Protein AF-A0A3C1P2I4-F1 (afdb_monomer_lite)

Structure (mmCIF, N/CA/C/O backbone):
data_AF-A0A3C1P2I4-F1
#
_entry.id   AF-A0A3C1P2I4-F1
#
loop_
_atom_site.group_PDB
_atom_site.id
_atom_site.type_symbol
_atom_site.label_atom_id
_atom_site.label_alt_id
_atom_site.label_comp_id
_atom_site.label_asym_id
_atom_site.label_entity_id
_atom_site.label_seq_id
_atom_site.pdbx_PDB_ins_code
_atom_site.Cartn_x
_atom_site.Cartn_y
_atom_site.Cartn_z
_atom_site.occupancy
_atom_site.B_iso_or_equiv
_atom_site.auth_seq_id
_atom_site.auth_comp_id
_atom_site.auth_asym_id
_atom_site.auth_atom_id
_atom_site.pdbx_PDB_model_num
ATOM 1 N N . ARG A 1 1 ? -25.977 -2.584 -28.925 1.00 58.00 1 ARG A N 1
ATOM 2 C CA . ARG A 1 1 ? -26.457 -3.179 -27.651 1.00 58.00 1 ARG A CA 1
ATOM 3 C C . ARG A 1 1 ? -25.250 -3.760 -26.910 1.00 58.00 1 ARG A C 1
ATOM 5 O O . ARG A 1 1 ? -24.823 -4.841 -27.267 1.00 58.00 1 ARG A O 1
ATOM 12 N N . SER A 1 2 ? -24.661 -3.033 -25.955 1.00 66.75 2 SER A N 1
ATOM 13 C CA . SER A 1 2 ? -23.582 -3.542 -25.080 1.00 66.75 2 SER A CA 1
ATOM 14 C C . SER A 1 2 ? -23.680 -2.899 -23.689 1.00 66.75 2 SER A C 1
ATOM 16 O O . SER A 1 2 ? -22.747 -2.286 -23.189 1.00 66.75 2 SER A O 1
ATOM 18 N N . VAL A 1 3 ? -24.882 -2.942 -23.105 1.00 85.38 3 VAL A N 1
ATOM 19 C CA . VAL A 1 3 ? -25.153 -2.341 -21.783 1.00 85.38 3 VAL A CA 1
ATOM 20 C C . VAL A 1 3 ? -25.051 -3.389 -20.667 1.00 85.38 3 VAL A C 1
ATOM 22 O O . VAL A 1 3 ? -24.801 -3.049 -19.523 1.00 85.38 3 VAL A O 1
ATOM 25 N N . LEU A 1 4 ? -25.138 -4.681 -20.998 1.00 92.19 4 LEU A N 1
ATOM 26 C CA . LEU A 1 4 ? -25.109 -5.761 -20.007 1.00 92.19 4 LEU A CA 1
ATOM 27 C C . LEU A 1 4 ? -23.780 -5.836 -19.244 1.00 92.19 4 LEU A C 1
ATOM 29 O O . LEU A 1 4 ? -23.795 -5.927 -18.024 1.00 92.19 4 LEU A O 1
ATOM 33 N N . ILE A 1 5 ? -22.639 -5.750 -19.938 1.00 94.44 5 ILE A N 1
ATOM 34 C CA . ILE A 1 5 ? -21.309 -5.796 -19.306 1.00 94.44 5 ILE A CA 1
ATOM 35 C C . ILE A 1 5 ? -21.122 -4.651 -18.297 1.00 94.44 5 ILE A C 1
ATOM 37 O O . ILE A 1 5 ? -20.820 -4.948 -17.140 1.00 94.44 5 ILE A O 1
ATOM 41 N N . PRO A 1 6 ? -21.327 -3.364 -18.658 1.00 94.50 6 PRO A N 1
ATOM 42 C CA . PRO A 1 6 ? -21.185 -2.290 -17.682 1.00 94.50 6 PRO A CA 1
ATOM 43 C C . PRO A 1 6 ? -22.208 -2.403 -16.545 1.00 94.50 6 PRO A C 1
ATOM 45 O O . PRO A 1 6 ? -21.839 -2.171 -15.398 1.00 94.50 6 PRO A O 1
ATOM 48 N N . THR A 1 7 ? -23.448 -2.836 -16.807 1.00 95.56 7 THR A N 1
ATOM 49 C CA . THR A 1 7 ? -24.429 -3.079 -15.736 1.00 95.56 7 THR A CA 1
ATOM 50 C C . THR A 1 7 ? -23.967 -4.168 -14.766 1.00 95.56 7 THR A C 1
ATOM 52 O O . THR A 1 7 ? -24.056 -3.968 -13.559 1.00 95.56 7 THR A O 1
ATOM 55 N N . ILE A 1 8 ? -23.428 -5.289 -15.257 1.00 96.25 8 ILE A N 1
ATOM 56 C CA . ILE A 1 8 ? -22.905 -6.370 -14.406 1.00 96.25 8 ILE A CA 1
ATOM 57 C C . ILE A 1 8 ? -21.729 -5.877 -13.559 1.00 96.25 8 ILE A C 1
ATOM 59 O O . ILE A 1 8 ? -21.684 -6.168 -12.368 1.00 96.25 8 ILE A O 1
ATOM 63 N N . ILE A 1 9 ? -20.806 -5.100 -14.137 1.00 96.50 9 ILE A N 1
ATOM 64 C CA . ILE A 1 9 ? -19.669 -4.527 -13.399 1.00 96.50 9 ILE A CA 1
ATOM 65 C C . ILE A 1 9 ? -20.163 -3.612 -12.276 1.00 96.50 9 ILE A C 1
ATOM 67 O O . ILE A 1 9 ? -19.721 -3.743 -11.137 1.00 96.50 9 ILE A O 1
ATOM 71 N N . VAL A 1 10 ? -21.104 -2.714 -12.577 1.00 97.06 10 VAL A N 1
ATOM 72 C CA . VAL A 1 10 ? -21.681 -1.802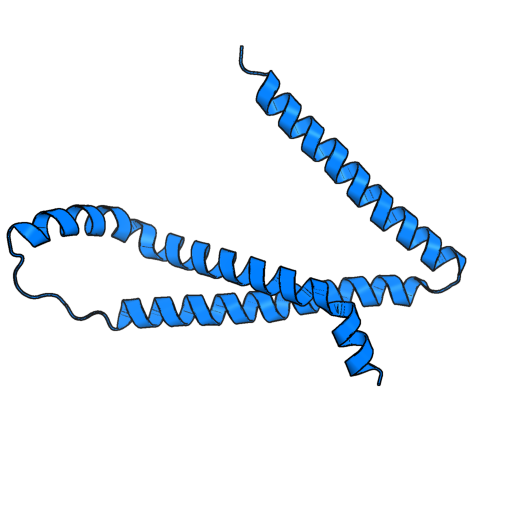 -11.579 1.00 97.06 10 VAL A CA 1
ATOM 73 C C . VAL A 1 10 ? -22.370 -2.588 -10.465 1.00 97.06 10 VAL A C 1
ATOM 75 O O . VAL A 1 10 ? -22.130 -2.312 -9.292 1.00 97.06 10 VAL A O 1
ATOM 78 N N . LEU A 1 11 ? -23.171 -3.600 -10.807 1.00 97.50 11 LEU A N 1
ATOM 79 C CA . LEU A 1 11 ? -23.828 -4.455 -9.817 1.00 97.50 11 LEU A CA 1
ATOM 80 C C . LEU A 1 11 ? -22.816 -5.219 -8.957 1.00 97.50 11 LEU A C 1
ATOM 82 O O . LEU A 1 11 ? -22.984 -5.269 -7.743 1.00 97.50 11 LEU A O 1
ATOM 86 N N . ALA A 1 12 ? -21.749 -5.762 -9.546 1.00 97.12 12 ALA A N 1
ATOM 87 C CA . ALA A 1 12 ? -20.701 -6.457 -8.802 1.00 97.12 12 ALA A CA 1
ATOM 88 C C . ALA A 1 12 ? -19.985 -5.525 -7.811 1.00 97.12 12 ALA A C 1
ATOM 90 O O . ALA A 1 12 ? -19.753 -5.914 -6.668 1.00 97.12 12 ALA A O 1
ATOM 91 N N . ILE A 1 13 ? -19.689 -4.284 -8.215 1.00 97.88 13 ILE A N 1
ATOM 92 C CA . ILE A 1 13 ? -19.092 -3.270 -7.334 1.00 97.88 13 ILE A CA 1
ATOM 93 C C . ILE A 1 13 ? -20.055 -2.901 -6.203 1.00 97.88 13 ILE A C 1
ATOM 95 O O . ILE A 1 13 ? -19.630 -2.826 -5.054 1.00 97.88 13 ILE A O 1
ATOM 99 N N . LEU A 1 14 ? -21.342 -2.695 -6.501 1.00 98.06 14 LEU A N 1
ATOM 100 C CA . LEU A 1 14 ? -22.344 -2.345 -5.492 1.00 98.06 14 LEU A CA 1
ATOM 101 C C . LEU A 1 14 ? -22.543 -3.470 -4.477 1.00 98.06 14 LEU A C 1
ATOM 103 O O . LEU A 1 14 ? -22.502 -3.220 -3.276 1.00 98.06 14 LEU A O 1
ATOM 107 N N . VAL A 1 15 ? -22.722 -4.706 -4.946 1.00 97.88 15 VAL A N 1
ATOM 108 C CA . VAL A 1 15 ? -22.912 -5.871 -4.074 1.00 97.88 15 VAL A CA 1
ATOM 109 C C . VAL A 1 15 ? -21.648 -6.144 -3.267 1.00 97.88 15 VAL A C 1
ATOM 111 O O . VAL A 1 15 ? -21.724 -6.277 -2.050 1.00 97.88 15 VAL A O 1
ATOM 114 N N . GLY A 1 16 ? -20.478 -6.173 -3.910 1.00 97.75 16 GLY A N 1
ATOM 115 C CA . GLY A 1 16 ? -19.205 -6.382 -3.221 1.00 97.75 16 GLY A CA 1
ATOM 116 C C . GLY A 1 16 ? -18.920 -5.287 -2.193 1.00 97.75 16 GLY A C 1
ATOM 117 O O . GLY A 1 16 ? -18.570 -5.585 -1.054 1.00 97.75 16 GLY A O 1
ATOM 118 N N . GLY A 1 17 ? -19.142 -4.024 -2.563 1.00 97.50 17 GLY A N 1
ATOM 119 C CA . GLY A 1 17 ? -19.001 -2.881 -1.665 1.00 97.50 17 GLY A CA 1
ATOM 120 C C . GLY A 1 17 ? -19.961 -2.950 -0.481 1.00 97.50 17 GLY A C 1
ATOM 121 O O . GLY A 1 17 ? -19.539 -2.721 0.649 1.00 97.50 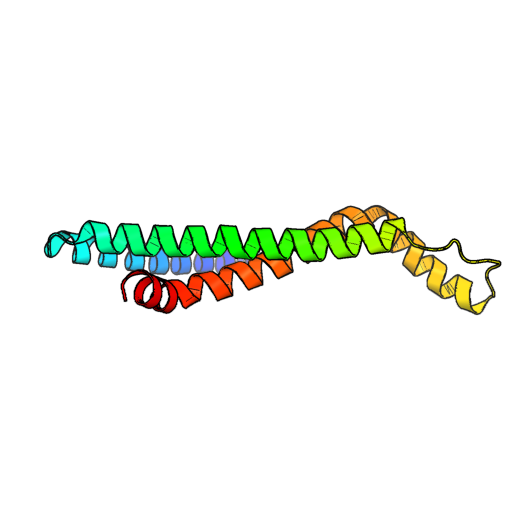17 GLY A O 1
ATOM 122 N N . PHE A 1 18 ? -21.220 -3.330 -0.716 1.00 97.75 18 PHE A N 1
ATOM 123 C CA . PHE A 1 18 ? -22.203 -3.522 0.348 1.00 97.75 18 PHE A CA 1
ATOM 124 C C . PHE A 1 18 ? -21.787 -4.641 1.306 1.00 97.75 18 PHE A C 1
ATOM 126 O O . PHE A 1 18 ? -21.789 -4.421 2.511 1.00 97.75 18 PHE A O 1
ATOM 133 N N . VAL A 1 19 ? -21.349 -5.798 0.798 1.00 97.62 19 VAL A N 1
ATOM 134 C CA . VAL A 1 19 ? -20.877 -6.919 1.633 1.00 97.62 19 VAL A CA 1
ATOM 135 C C . VAL A 1 19 ? -19.693 -6.497 2.506 1.00 97.62 19 VAL A C 1
ATOM 137 O O . VAL A 1 19 ? -19.720 -6.710 3.720 1.00 97.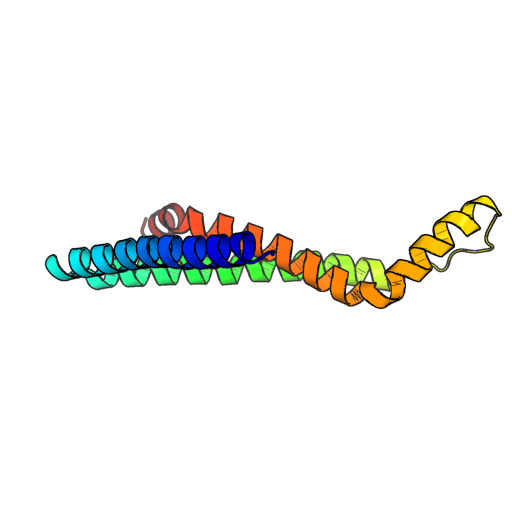62 19 VAL A O 1
ATOM 140 N N . VAL A 1 20 ? -18.686 -5.841 1.922 1.00 96.69 20 VAL A N 1
ATOM 141 C CA . VAL A 1 20 ? -17.525 -5.330 2.671 1.00 96.69 20 VAL A CA 1
ATOM 142 C C . VAL A 1 20 ? -17.968 -4.322 3.729 1.00 96.69 20 VAL A C 1
ATOM 144 O O . VAL A 1 20 ? -17.586 -4.450 4.890 1.00 96.69 20 VAL A O 1
ATOM 147 N N . PHE A 1 21 ? -18.806 -3.354 3.354 1.00 96.94 21 PHE A N 1
ATOM 148 C CA . PHE A 1 21 ? -19.329 -2.351 4.277 1.00 96.94 21 PHE A CA 1
ATOM 149 C C . PHE A 1 21 ? -20.065 -2.995 5.452 1.00 96.94 21 PHE A C 1
ATOM 151 O O . PHE A 1 21 ? -19.774 -2.668 6.601 1.00 96.94 21 PHE A O 1
ATOM 158 N N . THR A 1 22 ? -20.970 -3.940 5.179 1.00 97.50 22 THR A N 1
ATOM 159 C CA . THR A 1 22 ? -21.723 -4.629 6.231 1.00 97.50 22 THR A CA 1
ATOM 160 C C . THR A 1 22 ? -20.806 -5.395 7.172 1.00 97.50 22 THR A C 1
ATOM 162 O O . THR A 1 22 ? -20.989 -5.288 8.376 1.00 97.50 22 THR A O 1
ATOM 165 N N . GLY A 1 23 ? -19.777 -6.081 6.661 1.00 95.00 23 GLY A N 1
ATOM 166 C CA . GLY A 1 23 ? -18.818 -6.798 7.504 1.00 95.00 23 GLY A CA 1
ATOM 167 C C . GLY A 1 23 ? -18.102 -5.863 8.477 1.00 95.00 23 GLY A C 1
ATOM 168 O O . GLY A 1 23 ? -18.198 -6.033 9.688 1.00 95.00 23 GLY A O 1
ATOM 169 N N . TYR A 1 24 ? -17.467 -4.807 7.958 1.00 95.19 24 TYR A N 1
ATOM 170 C CA . TYR A 1 24 ? -16.740 -3.847 8.794 1.00 95.19 24 TYR A CA 1
ATOM 171 C C . TYR A 1 24 ? -17.645 -3.095 9.776 1.00 95.19 24 TYR A C 1
ATOM 173 O O . TYR A 1 24 ? -17.241 -2.839 10.910 1.00 95.19 24 TYR A O 1
ATOM 181 N N . TYR A 1 25 ? -18.853 -2.718 9.354 1.00 96.00 25 TYR A N 1
ATOM 182 C CA . TYR A 1 25 ? -19.785 -1.985 10.206 1.00 96.00 25 TYR A CA 1
ATOM 183 C C . TYR A 1 25 ? -20.349 -2.865 11.325 1.00 96.00 25 TYR A C 1
ATOM 185 O O . TYR A 1 25 ? -20.407 -2.434 12.477 1.00 96.00 25 TYR A O 1
ATOM 193 N N . THR A 1 26 ? -20.721 -4.108 11.009 1.00 96.81 26 THR A N 1
ATOM 194 C CA . THR A 1 26 ? -21.187 -5.075 12.007 1.00 96.81 26 THR A CA 1
ATOM 195 C C . THR A 1 26 ? -20.084 -5.418 13.003 1.00 96.81 26 THR A C 1
ATOM 197 O O . THR A 1 26 ? -20.352 -5.411 14.202 1.00 96.81 26 THR A O 1
ATOM 200 N N . ASP A 1 27 ? -18.848 -5.632 12.544 1.00 95.50 27 ASP A N 1
ATOM 201 C CA . ASP A 1 27 ? -17.705 -5.858 13.434 1.00 95.50 27 ASP A CA 1
ATOM 202 C C . ASP A 1 27 ? -17.497 -4.665 14.373 1.00 95.50 27 ASP A C 1
ATOM 204 O O . ASP A 1 27 ? -17.353 -4.837 15.582 1.00 95.50 27 ASP A O 1
ATOM 208 N N . TRP A 1 28 ? -17.540 -3.440 13.844 1.00 96.56 28 TRP A N 1
ATOM 209 C CA . TRP A 1 28 ? -17.399 -2.233 14.655 1.00 96.56 28 TRP A CA 1
ATOM 210 C C . TRP A 1 28 ? -18.482 -2.123 15.739 1.00 96.56 28 TRP A C 1
ATOM 212 O O . TRP A 1 28 ? -18.150 -1.897 16.905 1.00 96.56 28 TRP A O 1
ATOM 222 N N . LEU A 1 29 ? -19.755 -2.344 15.387 1.00 96.75 29 LEU A N 1
ATOM 223 C CA . LEU A 1 29 ? -20.866 -2.363 16.349 1.00 96.75 29 LEU A CA 1
ATOM 224 C C . LEU A 1 29 ? -20.692 -3.464 17.401 1.00 96.75 29 LEU A C 1
ATOM 226 O O . LEU A 1 29 ? -20.985 -3.251 18.579 1.00 96.75 29 LEU A O 1
ATOM 230 N N . TRP A 1 30 ? -20.190 -4.632 16.997 1.00 97.19 30 TRP A N 1
ATOM 231 C CA . TRP A 1 30 ? -19.908 -5.728 17.917 1.00 97.19 30 TRP A CA 1
ATOM 232 C C . TRP A 1 30 ? -18.834 -5.334 18.936 1.00 97.19 30 TRP A C 1
ATOM 234 O O . TRP A 1 30 ? -19.077 -5.438 20.138 1.00 97.19 30 TRP A O 1
ATOM 244 N N . TYR A 1 31 ? -17.695 -4.791 18.491 1.00 96.62 31 TYR A N 1
ATOM 245 C CA . TYR A 1 31 ? -16.635 -4.308 19.389 1.00 96.62 31 TYR A CA 1
ATOM 246 C C . TYR A 1 31 ? -17.109 -3.168 20.295 1.00 96.62 31 TYR A C 1
ATOM 248 O O . TYR A 1 31 ? -16.683 -3.089 21.448 1.00 96.62 31 TYR A O 1
ATOM 256 N N . GLN A 1 32 ? -17.997 -2.307 19.798 1.00 96.81 32 GLN A N 1
ATOM 257 C CA . GLN A 1 32 ? -18.610 -1.250 20.595 1.00 96.81 32 GLN A CA 1
ATOM 258 C C . GLN A 1 32 ? -19.498 -1.820 21.708 1.00 96.81 32 GLN A C 1
ATOM 260 O O . GLN A 1 32 ? -19.441 -1.329 22.829 1.00 96.81 32 GLN A O 1
ATOM 265 N N . SER A 1 33 ? -20.275 -2.874 21.432 1.00 96.75 33 SER A N 1
ATOM 266 C CA . SER A 1 33 ? -21.194 -3.479 22.413 1.00 96.75 33 SER A CA 1
ATOM 267 C C . SER A 1 33 ? -20.504 -4.086 23.640 1.00 96.75 33 SER A C 1
ATOM 269 O O . SER A 1 33 ? -21.138 -4.262 24.676 1.00 96.75 33 SER A O 1
ATOM 271 N N . VAL A 1 34 ? -19.210 -4.392 23.524 1.00 97.38 34 VAL A N 1
ATOM 272 C CA . VAL A 1 34 ? -18.378 -4.959 24.596 1.00 97.38 34 VAL A CA 1
ATOM 273 C C . VAL A 1 34 ? -17.335 -3.966 25.126 1.00 97.38 34 VAL A C 1
ATOM 275 O O . VAL A 1 34 ? -16.402 -4.376 25.814 1.00 97.38 34 VAL A O 1
ATOM 278 N N . ASP A 1 35 ? -17.449 -2.678 24.783 1.00 95.31 35 ASP A N 1
ATOM 279 C CA . ASP A 1 35 ? -16.506 -1.612 25.158 1.00 95.31 35 ASP A CA 1
ATOM 280 C C . ASP A 1 35 ? -15.043 -1.894 24.734 1.00 95.31 35 ASP A C 1
ATOM 282 O O . ASP A 1 35 ? -14.085 -1.539 25.425 1.00 95.31 35 ASP A O 1
ATOM 286 N N . LYS A 1 36 ? -14.842 -2.551 23.578 1.00 95.88 36 LYS A N 1
ATOM 287 C CA . LYS A 1 36 ? -13.520 -2.914 23.013 1.00 95.88 36 LYS A CA 1
ATOM 288 C C . LYS A 1 36 ? -13.251 -2.322 21.626 1.00 95.88 36 LYS A C 1
ATOM 290 O O . LYS A 1 36 ? -12.479 -2.884 20.850 1.00 95.88 36 LYS A O 1
ATOM 295 N N . THR A 1 37 ? -13.810 -1.154 21.315 1.00 94.31 37 THR A N 1
ATOM 296 C CA . THR A 1 37 ? -13.592 -0.437 20.038 1.00 94.31 37 THR A CA 1
ATOM 297 C C . THR A 1 37 ? -12.109 -0.184 19.715 1.00 94.31 37 THR A C 1
ATOM 299 O O . THR A 1 37 ? -11.712 -0.127 18.547 1.00 94.31 37 THR A O 1
ATOM 302 N N . GLU A 1 38 ? -11.259 -0.072 20.738 1.00 95.06 38 GLU A N 1
ATOM 303 C CA . GLU A 1 38 ? -9.808 0.078 20.578 1.00 95.06 38 GLU A CA 1
ATOM 304 C C . GLU A 1 38 ? -9.163 -1.117 19.859 1.00 95.06 38 GLU A C 1
ATOM 306 O O . GLU A 1 38 ? -8.273 -0.925 19.029 1.00 95.06 38 GLU A O 1
ATOM 311 N N . VAL A 1 39 ? -9.641 -2.342 20.099 1.00 94.94 39 VAL A N 1
ATOM 312 C CA . VAL A 1 39 ? -9.106 -3.561 19.467 1.00 94.94 39 VAL A CA 1
ATOM 313 C C . VAL A 1 39 ? -9.359 -3.535 17.963 1.00 94.94 39 VAL A C 1
ATOM 315 O O . VAL A 1 39 ? -8.443 -3.767 17.171 1.00 94.94 39 VAL A O 1
ATOM 318 N N . PHE A 1 40 ? -10.578 -3.171 17.559 1.00 94.75 40 PHE A N 1
ATOM 319 C CA . PHE A 1 40 ? -10.937 -3.003 16.153 1.00 94.75 40 PHE A CA 1
ATOM 320 C C . PHE A 1 40 ? -10.039 -1.966 15.471 1.00 94.75 40 PHE A C 1
ATOM 322 O O . PHE A 1 40 ? -9.407 -2.253 14.452 1.00 94.75 40 PHE A O 1
ATOM 329 N N . THR A 1 41 ? -9.912 -0.787 16.081 1.00 95.25 41 THR A N 1
ATOM 330 C CA . THR A 1 41 ? -9.115 0.321 15.537 1.00 95.25 41 THR A CA 1
ATOM 331 C C . THR A 1 41 ? -7.638 -0.063 15.425 1.00 95.25 41 THR A C 1
ATOM 333 O O . THR A 1 41 ? -7.016 0.153 14.385 1.00 95.25 41 THR A O 1
ATOM 336 N N . THR A 1 42 ? -7.091 -0.714 16.455 1.00 96.19 42 THR A N 1
ATOM 337 C CA . THR A 1 42 ? -5.705 -1.202 16.480 1.00 96.19 42 THR A CA 1
ATOM 338 C C . THR A 1 42 ? -5.459 -2.257 15.407 1.00 96.19 42 THR A C 1
ATOM 340 O O . THR A 1 42 ? -4.425 -2.217 14.736 1.00 96.19 42 THR A O 1
ATOM 343 N N . SER A 1 43 ? -6.406 -3.174 15.187 1.00 95.62 43 SER A N 1
ATOM 344 C CA . SER A 1 43 ? -6.284 -4.198 14.144 1.00 95.62 43 SER A CA 1
ATOM 345 C C . SER A 1 43 ? -6.230 -3.582 12.741 1.00 95.62 43 SER A C 1
ATOM 347 O O . SER A 1 43 ? -5.351 -3.930 11.951 1.00 95.62 43 SER A O 1
ATOM 349 N N . ILE A 1 44 ? -7.098 -2.607 12.444 1.00 96.00 44 ILE A N 1
ATOM 350 C CA . ILE A 1 44 ? -7.125 -1.913 11.149 1.00 96.00 44 ILE A CA 1
ATOM 351 C C . ILE A 1 44 ? -5.858 -1.089 10.954 1.00 96.00 44 ILE A C 1
ATOM 353 O O . ILE A 1 44 ? -5.230 -1.169 9.897 1.00 96.00 44 ILE A O 1
ATOM 357 N N . LEU A 1 45 ? -5.447 -0.331 11.971 1.00 97.50 45 LEU A N 1
ATOM 358 C CA . LEU A 1 45 ? -4.243 0.490 11.897 1.00 97.50 45 LEU A CA 1
ATOM 359 C C . LEU A 1 45 ? -3.009 -0.385 11.664 1.00 97.50 45 LEU A C 1
ATOM 361 O O . LEU A 1 45 ? -2.192 -0.075 10.801 1.00 97.50 45 LEU A O 1
ATOM 365 N N . THR A 1 46 ? -2.909 -1.519 12.357 1.00 97.62 46 THR A N 1
ATOM 366 C CA . THR A 1 46 ? -1.811 -2.477 12.170 1.00 97.62 46 THR A CA 1
ATOM 367 C C . THR A 1 46 ? -1.786 -3.020 10.745 1.00 97.62 46 THR A C 1
ATOM 369 O O . THR A 1 46 ? -0.742 -2.980 10.095 1.00 97.62 46 THR A O 1
ATOM 372 N N . ARG A 1 47 ? -2.936 -3.455 10.217 1.00 97.81 47 ARG A N 1
ATOM 373 C CA . ARG A 1 47 ? -3.063 -3.916 8.826 1.00 97.81 47 ARG A CA 1
ATOM 374 C C . ARG A 1 47 ? -2.617 -2.846 7.827 1.00 97.81 47 ARG A C 1
ATOM 376 O O . ARG A 1 47 ? -1.895 -3.178 6.886 1.00 97.81 47 ARG A O 1
ATOM 383 N N . LEU A 1 48 ? -3.007 -1.586 8.035 1.00 98.00 48 LEU A N 1
ATOM 384 C CA . LEU A 1 48 ? -2.628 -0.455 7.180 1.00 98.00 48 LEU A CA 1
ATOM 385 C C . LEU A 1 48 ? -1.129 -0.153 7.254 1.00 98.00 48 LEU A C 1
ATOM 387 O O . LEU A 1 48 ? -0.492 0.028 6.219 1.00 98.00 48 LEU A O 1
ATOM 391 N N . VAL A 1 49 ? -0.555 -0.136 8.458 1.00 98.06 49 VAL A N 1
ATOM 392 C CA . VAL A 1 49 ? 0.880 0.103 8.665 1.00 98.06 49 VAL A CA 1
ATOM 393 C C . VAL A 1 49 ? 1.713 -1.012 8.045 1.00 98.06 49 VAL A C 1
ATOM 395 O O . VAL A 1 49 ? 2.695 -0.722 7.368 1.00 98.06 49 VAL A O 1
ATOM 398 N N . MET A 1 50 ? 1.320 -2.276 8.213 1.00 98.25 50 MET A N 1
ATOM 399 C CA . MET A 1 50 ? 2.016 -3.403 7.587 1.00 98.25 50 MET A CA 1
ATOM 400 C C . MET A 1 50 ? 1.909 -3.352 6.063 1.00 98.25 50 MET A C 1
ATOM 402 O O . MET A 1 50 ? 2.922 -3.498 5.381 1.00 98.25 50 MET A O 1
ATOM 406 N N . PHE A 1 51 ? 0.722 -3.063 5.524 1.00 98.50 51 PHE A N 1
ATOM 407 C CA . PHE A 1 51 ? 0.537 -2.885 4.085 1.00 98.50 51 PHE A CA 1
ATOM 408 C C . PHE A 1 51 ? 1.445 -1.780 3.532 1.00 98.50 51 PHE A C 1
ATOM 410 O O . PHE A 1 51 ? 2.221 -2.013 2.605 1.00 98.50 51 PHE A O 1
ATOM 417 N N . ALA A 1 52 ? 1.373 -0.583 4.119 1.00 98.31 52 ALA A N 1
ATOM 418 C CA . ALA A 1 52 ? 2.125 0.574 3.655 1.00 98.31 52 ALA A CA 1
ATOM 419 C C . ALA A 1 52 ? 3.634 0.384 3.850 1.00 98.31 52 ALA A C 1
ATOM 421 O O . ALA A 1 52 ? 4.405 0.687 2.943 1.00 98.31 52 ALA A O 1
ATOM 422 N N . GLY A 1 53 ? 4.057 -0.153 4.995 1.00 98.31 53 GLY A N 1
ATOM 423 C CA . GLY A 1 53 ? 5.459 -0.392 5.325 1.00 98.31 53 GLY A CA 1
ATOM 424 C C . GLY A 1 53 ? 6.103 -1.408 4.388 1.00 98.31 53 GLY A C 1
ATOM 425 O O . GLY A 1 53 ? 7.024 -1.064 3.647 1.00 98.31 53 GLY A O 1
ATOM 426 N N . PHE A 1 54 ? 5.595 -2.643 4.366 1.00 98.25 54 PHE A N 1
ATOM 427 C CA . PHE A 1 54 ? 6.171 -3.710 3.540 1.00 98.25 54 PHE A CA 1
ATOM 428 C C . PHE A 1 54 ? 5.949 -3.475 2.047 1.00 98.25 54 PHE A C 1
ATOM 430 O O . PHE A 1 54 ? 6.846 -3.743 1.245 1.00 98.25 54 PHE A O 1
ATOM 437 N N . GLY A 1 55 ? 4.794 -2.928 1.662 1.00 98.38 55 GLY A N 1
ATOM 438 C CA . GLY A 1 55 ? 4.509 -2.637 0.263 1.00 98.38 55 GLY A CA 1
ATOM 439 C C . GLY A 1 55 ? 5.402 -1.536 -0.301 1.00 98.38 55 GLY A C 1
ATOM 440 O O . GLY A 1 55 ? 5.967 -1.698 -1.384 1.00 98.38 55 GLY A O 1
ATOM 441 N N . THR A 1 56 ? 5.616 -0.454 0.455 1.00 98.50 56 THR A N 1
ATOM 442 C CA . THR A 1 56 ? 6.542 0.617 0.050 1.00 98.50 56 THR A CA 1
ATOM 443 C C . THR A 1 56 ? 7.981 0.120 0.036 1.00 98.50 56 THR A C 1
ATOM 445 O O . THR A 1 56 ? 8.691 0.366 -0.936 1.00 98.50 56 THR A O 1
ATOM 448 N N . LEU A 1 57 ? 8.409 -0.624 1.062 1.00 98.44 57 LEU A N 1
ATOM 449 C CA . LEU A 1 57 ? 9.749 -1.215 1.121 1.00 98.44 57 LEU A CA 1
ATOM 450 C C . LEU A 1 57 ? 10.034 -2.067 -0.125 1.00 98.44 57 LEU A C 1
ATOM 452 O O . LEU A 1 57 ? 11.053 -1.875 -0.787 1.00 98.44 57 LEU A O 1
ATOM 456 N N . MET A 1 58 ? 9.114 -2.967 -0.479 1.00 98.44 58 MET A N 1
ATOM 457 C CA . MET A 1 58 ? 9.264 -3.846 -1.638 1.00 98.44 58 MET A CA 1
ATOM 458 C C . MET A 1 58 ? 9.253 -3.067 -2.959 1.00 98.44 58 MET A C 1
ATOM 460 O O . MET A 1 58 ? 10.097 -3.307 -3.826 1.00 98.44 58 MET A O 1
ATOM 464 N N . ALA A 1 59 ? 8.342 -2.100 -3.112 1.00 98.00 59 ALA A N 1
ATOM 465 C CA . ALA A 1 59 ? 8.289 -1.253 -4.302 1.00 98.00 59 ALA A CA 1
ATOM 466 C C . ALA A 1 59 ? 9.588 -0.454 -4.492 1.00 98.00 59 ALA A C 1
ATOM 468 O O . ALA A 1 59 ? 10.105 -0.374 -5.606 1.00 98.00 59 ALA A O 1
ATOM 469 N N . LEU A 1 60 ? 10.145 0.103 -3.413 1.00 98.12 60 LEU A N 1
ATOM 470 C CA . LEU A 1 60 ? 11.420 0.819 -3.450 1.00 98.12 60 LEU A CA 1
ATOM 471 C C . LEU A 1 60 ? 12.582 -0.113 -3.785 1.00 98.12 60 LEU A C 1
ATOM 473 O O . LEU A 1 60 ? 13.434 0.256 -4.590 1.00 98.12 60 LEU A O 1
ATOM 477 N N . PHE A 1 61 ? 12.606 -1.320 -3.219 1.00 98.12 61 PHE A N 1
ATOM 478 C CA . PHE A 1 61 ? 13.668 -2.286 -3.476 1.00 98.12 61 PHE A CA 1
ATOM 479 C C . PHE A 1 61 ? 13.691 -2.725 -4.946 1.00 98.12 61 PHE A C 1
ATOM 481 O O . PHE A 1 61 ? 14.718 -2.603 -5.615 1.00 98.12 61 PHE A O 1
ATOM 488 N N . ILE A 1 62 ? 12.547 -3.153 -5.490 1.00 96.88 62 ILE A N 1
ATOM 489 C CA . ILE A 1 62 ? 12.448 -3.572 -6.896 1.00 96.88 62 ILE A CA 1
ATOM 490 C C . ILE A 1 62 ? 12.614 -2.387 -7.843 1.00 96.88 62 ILE A C 1
ATOM 492 O O . ILE A 1 62 ? 13.372 -2.473 -8.810 1.00 96.88 62 ILE A O 1
ATOM 496 N N . GLY A 1 63 ? 11.948 -1.266 -7.567 1.00 96.19 63 GLY A N 1
ATOM 497 C CA . GLY A 1 63 ? 12.065 -0.056 -8.378 1.00 96.19 63 GLY A CA 1
ATOM 498 C C . GLY A 1 63 ? 13.499 0.469 -8.418 1.00 96.19 63 GLY A C 1
ATOM 499 O O . GLY A 1 63 ? 13.992 0.826 -9.488 1.00 96.19 63 GLY A O 1
ATOM 500 N N . GLY A 1 64 ? 14.191 0.448 -7.277 1.00 96.25 64 GLY A N 1
ATOM 501 C CA . GLY A 1 64 ? 15.603 0.795 -7.153 1.00 96.25 64 GLY A CA 1
ATOM 502 C C . GLY A 1 64 ? 16.506 -0.164 -7.924 1.00 96.25 64 GLY A C 1
ATOM 503 O O . GLY A 1 64 ? 17.323 0.289 -8.722 1.00 96.25 64 GLY A O 1
ATOM 504 N N . ALA A 1 65 ? 16.319 -1.477 -7.768 1.00 95.88 65 ALA A N 1
ATOM 505 C CA . ALA A 1 65 ? 17.082 -2.486 -8.503 1.00 95.88 65 ALA A CA 1
ATOM 506 C C . ALA A 1 65 ? 16.918 -2.336 -10.023 1.00 95.88 65 ALA A C 1
ATOM 508 O O . ALA A 1 65 ? 17.905 -2.315 -10.760 1.00 95.88 65 ALA A O 1
ATOM 509 N N . MET A 1 66 ? 15.682 -2.152 -10.497 1.00 93.56 66 MET A N 1
ATOM 510 C CA . MET A 1 66 ? 15.407 -1.884 -11.908 1.00 93.56 66 MET A CA 1
ATOM 511 C C . MET A 1 66 ? 16.077 -0.586 -12.353 1.00 93.56 66 MET A C 1
ATOM 513 O O . MET A 1 66 ? 16.755 -0.571 -13.376 1.00 93.56 66 MET A O 1
ATOM 517 N N . TRP A 1 67 ? 15.935 0.499 -11.589 1.00 92.00 67 TRP A N 1
ATOM 518 C CA . TRP A 1 67 ? 16.549 1.787 -11.909 1.00 92.00 67 TRP A CA 1
ATOM 519 C C . TRP A 1 67 ? 18.077 1.699 -12.034 1.00 92.00 67 TRP A C 1
ATOM 521 O O . TRP A 1 67 ? 18.633 2.211 -13.010 1.00 92.00 67 TRP A O 1
ATOM 531 N N . ILE A 1 68 ? 18.747 0.994 -11.116 1.00 93.69 68 ILE A N 1
ATOM 532 C CA . ILE A 1 68 ? 20.191 0.726 -11.190 1.00 93.69 68 ILE A CA 1
ATOM 533 C C . ILE A 1 68 ? 20.510 -0.064 -12.460 1.00 93.69 68 ILE A C 1
ATOM 535 O O . ILE A 1 68 ? 21.368 0.358 -13.232 1.00 93.69 68 ILE A O 1
ATOM 539 N N . ALA A 1 69 ? 19.780 -1.153 -12.720 1.00 89.62 69 ALA A N 1
ATOM 540 C CA . ALA A 1 69 ? 19.978 -1.991 -13.901 1.00 89.62 69 ALA A CA 1
ATOM 541 C C . ALA A 1 69 ? 19.799 -1.224 -15.218 1.00 89.62 69 ALA A C 1
ATOM 543 O O . ALA A 1 69 ? 20.408 -1.580 -16.222 1.00 89.62 69 ALA A O 1
ATOM 544 N N . TRP A 1 70 ? 18.968 -0.179 -15.240 1.00 83.38 70 TRP A N 1
ATOM 545 C CA . TRP A 1 70 ? 18.838 0.715 -16.392 1.00 83.38 70 TRP A CA 1
ATOM 546 C C . TRP A 1 70 ? 20.013 1.678 -16.517 1.00 83.38 70 TRP A C 1
ATOM 548 O O . TRP A 1 70 ? 20.460 1.945 -17.631 1.00 83.38 70 TRP A O 1
ATOM 558 N N . ARG A 1 71 ? 20.521 2.198 -15.398 1.00 88.19 71 ARG A N 1
ATOM 559 C CA . ARG A 1 71 ? 21.629 3.156 -15.402 1.00 88.19 71 ARG A CA 1
ATOM 560 C C . ARG A 1 71 ? 22.974 2.514 -15.745 1.00 88.19 71 ARG A C 1
ATOM 562 O O . ARG A 1 71 ? 23.827 3.199 -16.297 1.00 88.19 71 ARG A O 1
ATOM 569 N N . THR A 1 72 ? 23.158 1.229 -15.456 1.00 89.12 72 THR A N 1
ATOM 570 C CA . THR A 1 72 ? 24.418 0.501 -15.689 1.00 89.12 72 THR A CA 1
ATOM 571 C C . THR A 1 72 ? 24.477 -0.251 -17.021 1.00 89.12 72 THR A C 1
ATOM 573 O O . THR A 1 72 ? 25.436 -0.984 -17.252 1.00 89.12 72 THR A O 1
ATOM 576 N N . ARG A 1 73 ? 23.487 -0.097 -17.916 1.00 80.25 73 ARG A N 1
ATOM 577 C CA . ARG A 1 73 ? 23.470 -0.825 -19.198 1.00 80.25 73 ARG A CA 1
ATOM 578 C C . ARG A 1 73 ? 24.650 -0.417 -20.095 1.00 80.25 73 ARG A C 1
ATOM 580 O O . ARG A 1 73 ? 24.718 0.755 -20.465 1.00 80.25 73 ARG A O 1
ATOM 587 N N . PRO A 1 74 ? 25.529 -1.352 -20.508 1.00 77.88 74 PRO A N 1
ATOM 588 C CA . PRO A 1 74 ? 26.566 -1.064 -21.493 1.00 77.88 74 PRO A CA 1
ATOM 589 C C . PRO A 1 74 ? 25.957 -0.867 -22.889 1.00 77.88 74 PRO A C 1
ATOM 591 O O . PRO A 1 74 ? 25.046 -1.596 -23.294 1.00 77.88 74 PRO A O 1
ATOM 594 N N . THR A 1 75 ? 26.462 0.119 -23.631 1.00 68.50 75 THR A N 1
ATOM 595 C CA . THR A 1 75 ? 26.058 0.397 -25.016 1.00 68.50 75 THR A CA 1
ATOM 596 C C . THR A 1 75 ? 26.539 -0.741 -25.921 1.00 68.50 75 THR A C 1
ATOM 598 O O . THR A 1 75 ? 27.737 -1.007 -25.994 1.00 68.50 75 THR A O 1
ATOM 601 N N . MET A 1 76 ? 25.617 -1.451 -26.578 1.00 63.69 76 MET A N 1
ATOM 602 C CA . MET A 1 76 ? 25.953 -2.586 -27.448 1.00 63.69 76 MET A CA 1
ATOM 603 C C . MET A 1 76 ? 26.657 -2.104 -28.727 1.00 63.69 76 MET A C 1
ATOM 605 O O . MET A 1 76 ? 26.198 -1.161 -29.370 1.00 63.69 76 MET A O 1
ATOM 609 N N . ALA A 1 77 ? 27.760 -2.759 -29.095 1.00 63.44 77 ALA A N 1
ATOM 610 C CA . ALA A 1 77 ? 28.468 -2.521 -30.351 1.00 63.44 77 ALA A CA 1
ATOM 611 C C . ALA A 1 77 ? 27.777 -3.247 -31.523 1.00 63.44 77 ALA A C 1
ATOM 613 O O . ALA A 1 77 ? 27.348 -4.384 -31.355 1.00 63.44 77 ALA A O 1
ATOM 614 N N . SER A 1 78 ? 27.700 -2.563 -32.675 1.00 57.00 78 SER A N 1
ATOM 615 C CA . SER A 1 78 ? 27.322 -3.023 -34.033 1.00 57.00 78 SER A CA 1
ATOM 616 C C . SER A 1 78 ? 26.257 -4.131 -34.148 1.00 57.00 78 SER A C 1
ATOM 618 O O . SER A 1 78 ? 26.542 -5.307 -33.947 1.00 57.00 78 SER A O 1
ATOM 620 N N . LEU A 1 79 ? 25.053 -3.736 -34.584 1.00 65.25 79 LEU A N 1
ATOM 621 C CA . LEU A 1 79 ? 23.893 -4.605 -34.822 1.00 65.25 79 LEU A CA 1
ATOM 622 C C . LEU A 1 79 ? 24.134 -5.617 -35.963 1.00 65.25 79 LEU A C 1
ATOM 624 O O . LEU A 1 79 ? 24.330 -5.217 -37.111 1.00 65.25 79 LEU A O 1
ATOM 628 N N . THR A 1 80 ? 24.043 -6.918 -35.678 1.00 72.62 80 THR A N 1
ATOM 629 C CA . THR A 1 80 ? 23.893 -7.978 -36.694 1.00 72.62 80 THR A CA 1
ATOM 630 C C . THR A 1 80 ? 22.436 -8.058 -37.198 1.00 72.62 80 THR A C 1
ATOM 632 O O . THR A 1 80 ? 21.520 -7.584 -36.519 1.00 72.62 80 THR A O 1
ATOM 635 N N . PRO A 1 81 ? 22.156 -8.660 -38.374 1.00 68.00 81 PRO A N 1
ATOM 636 C CA . PRO A 1 81 ? 20.799 -8.738 -38.939 1.00 68.00 81 PRO A CA 1
ATOM 637 C C . PRO A 1 81 ? 19.749 -9.387 -38.018 1.00 68.00 81 PRO A C 1
ATOM 639 O O . PRO A 1 81 ? 18.586 -8.988 -38.028 1.00 68.00 81 PRO A O 1
ATOM 642 N N . GLU A 1 82 ? 20.149 -10.338 -37.170 1.00 67.06 82 GLU A N 1
ATOM 643 C CA . GLU A 1 82 ? 19.278 -10.966 -36.163 1.00 67.06 82 GLU A CA 1
ATOM 644 C C . GLU A 1 82 ? 18.907 -9.990 -35.033 1.00 67.06 82 GLU A C 1
ATOM 646 O O . GLU A 1 82 ? 17.765 -9.968 -34.564 1.00 67.06 82 GLU A O 1
ATOM 651 N N . GLN A 1 83 ? 19.838 -9.113 -34.645 1.00 67.06 83 GLN A N 1
ATOM 652 C CA . GLN A 1 83 ? 19.633 -8.097 -33.609 1.00 67.06 83 GLN A CA 1
ATOM 653 C C . GLN A 1 83 ? 18.690 -6.973 -34.068 1.00 67.06 83 GLN A C 1
ATOM 655 O O . GLN A 1 83 ? 18.012 -6.373 -33.235 1.00 67.06 83 GLN A O 1
ATOM 660 N N . ALA A 1 84 ? 18.549 -6.740 -35.379 1.00 70.69 84 ALA A N 1
ATOM 661 C CA . ALA A 1 84 ? 17.606 -5.761 -35.932 1.00 70.69 84 ALA A CA 1
ATOM 662 C C . ALA A 1 84 ? 16.129 -6.117 -35.660 1.00 70.69 84 ALA A C 1
ATOM 664 O O . ALA A 1 84 ? 15.277 -5.228 -35.572 1.00 70.69 84 ALA A O 1
ATOM 665 N N . SER A 1 85 ? 15.813 -7.409 -35.501 1.00 70.75 85 SER A N 1
ATOM 666 C CA . SER A 1 85 ? 14.471 -7.861 -35.114 1.00 70.75 85 SER A CA 1
ATOM 667 C C . SER A 1 85 ? 14.166 -7.567 -33.637 1.00 70.75 85 SER A C 1
ATOM 669 O O . SER A 1 85 ? 13.080 -7.078 -33.324 1.00 70.75 85 SER A O 1
ATOM 671 N N . LEU A 1 86 ? 15.143 -7.765 -32.741 1.00 70.12 86 LEU A N 1
ATOM 672 C CA . LEU A 1 86 ? 15.040 -7.417 -31.318 1.00 70.12 86 LEU A CA 1
ATOM 673 C C . LEU A 1 86 ? 14.993 -5.902 -31.095 1.00 70.12 86 LEU A C 1
ATOM 675 O O . LEU A 1 86 ? 14.281 -5.432 -30.206 1.00 70.12 86 LEU A O 1
ATOM 679 N N . GLU A 1 87 ? 15.715 -5.133 -31.909 1.00 73.12 87 GLU A N 1
ATOM 680 C CA . GLU A 1 87 ? 15.780 -3.680 -31.771 1.00 73.12 87 GLU A CA 1
ATOM 681 C C . GLU A 1 87 ? 14.414 -3.019 -32.007 1.00 73.12 87 GLU A C 1
ATOM 683 O O . GLU A 1 87 ? 14.056 -2.083 -31.296 1.00 73.12 87 GLU A O 1
ATOM 688 N N . ARG A 1 88 ? 13.569 -3.569 -32.896 1.00 75.44 88 ARG A N 1
ATOM 689 C CA . ARG A 1 88 ? 12.181 -3.087 -33.063 1.00 75.44 88 ARG A CA 1
ATOM 690 C C . ARG A 1 88 ? 11.350 -3.214 -31.789 1.00 75.44 88 ARG A C 1
ATOM 692 O O . ARG A 1 88 ? 10.607 -2.293 -31.457 1.00 75.44 88 ARG A O 1
ATOM 699 N N . TYR A 1 89 ? 11.476 -4.328 -31.067 1.00 70.69 89 TYR A N 1
ATOM 700 C CA . TYR A 1 89 ? 10.785 -4.509 -29.786 1.00 70.69 89 TYR A CA 1
ATOM 701 C C . TYR A 1 89 ? 11.342 -3.573 -28.712 1.00 70.69 89 TYR A C 1
ATOM 703 O O . TYR A 1 89 ? 10.589 -3.033 -27.902 1.00 70.69 89 TYR A O 1
ATOM 711 N N . ARG A 1 90 ? 12.656 -3.331 -28.730 1.00 73.50 90 ARG A N 1
ATOM 712 C CA . ARG A 1 90 ? 13.329 -2.418 -27.802 1.00 73.50 90 ARG A CA 1
ATOM 713 C C . ARG A 1 90 ? 12.847 -0.979 -27.974 1.00 73.50 90 ARG A C 1
ATOM 715 O O . ARG A 1 90 ? 12.410 -0.373 -26.999 1.00 73.50 90 ARG A O 1
ATOM 722 N N . VAL A 1 91 ? 12.826 -0.492 -29.215 1.00 74.19 91 VAL A N 1
ATOM 723 C CA . VAL A 1 91 ? 12.354 0.853 -29.584 1.00 74.19 91 VAL A CA 1
ATOM 724 C C . VAL A 1 91 ? 10.879 1.051 -29.220 1.00 74.19 91 VAL A C 1
ATOM 726 O O . VAL A 1 91 ? 10.498 2.134 -28.782 1.00 74.19 91 VAL A O 1
ATOM 729 N N . ALA A 1 92 ? 10.049 0.008 -29.325 1.00 75.00 92 ALA A N 1
ATOM 730 C CA . ALA A 1 92 ? 8.643 0.072 -28.922 1.00 75.00 92 ALA A CA 1
ATOM 731 C C . ALA A 1 92 ? 8.448 0.198 -27.395 1.00 75.00 92 ALA A C 1
ATOM 733 O O . ALA A 1 92 ? 7.502 0.844 -26.941 1.00 75.00 92 ALA A O 1
ATOM 734 N N . ILE A 1 93 ? 9.333 -0.402 -26.592 1.00 73.62 93 ILE A N 1
ATOM 735 C CA . ILE A 1 93 ? 9.230 -0.433 -25.121 1.00 73.62 93 ILE A CA 1
ATOM 736 C C . ILE A 1 93 ? 9.925 0.770 -24.467 1.00 73.62 93 ILE A C 1
ATOM 738 O O . ILE A 1 93 ? 9.475 1.253 -23.422 1.00 73.62 93 ILE A O 1
ATOM 742 N N . ASP A 1 94 ? 10.991 1.284 -25.079 1.00 77.88 94 ASP A N 1
ATOM 743 C CA . ASP A 1 94 ? 11.787 2.400 -24.561 1.00 77.88 94 ASP A CA 1
ATOM 744 C C . ASP A 1 94 ? 10.975 3.640 -24.126 1.00 77.88 94 ASP A C 1
ATOM 746 O O . ASP A 1 94 ? 11.235 4.147 -23.027 1.00 77.88 94 ASP A O 1
ATOM 750 N N . PRO A 1 95 ? 9.947 4.123 -24.862 1.00 81.38 95 PRO A N 1
ATOM 751 C CA . PRO A 1 95 ? 9.172 5.287 -24.419 1.00 81.38 95 PRO A CA 1
ATOM 752 C C . PRO A 1 95 ? 8.373 5.027 -23.131 1.00 81.38 95 PRO A C 1
ATOM 754 O O . PRO A 1 95 ? 8.116 5.951 -22.354 1.00 81.38 95 PRO A O 1
ATOM 757 N N . TYR A 1 96 ? 8.013 3.771 -22.852 1.00 84.94 96 TYR A N 1
ATOM 758 C CA . TYR A 1 96 ? 7.212 3.388 -21.686 1.00 84.94 96 TYR A CA 1
ATOM 759 C C . TYR A 1 96 ? 8.045 2.865 -20.514 1.00 84.94 96 TYR A C 1
ATOM 761 O O . TYR A 1 96 ? 7.491 2.626 -19.441 1.00 84.94 96 TYR A O 1
ATOM 769 N N . ARG A 1 97 ? 9.370 2.748 -20.655 1.00 82.56 97 ARG A N 1
ATOM 770 C CA . ARG A 1 97 ? 10.264 2.108 -19.670 1.00 82.56 97 ARG A CA 1
ATOM 771 C C . ARG A 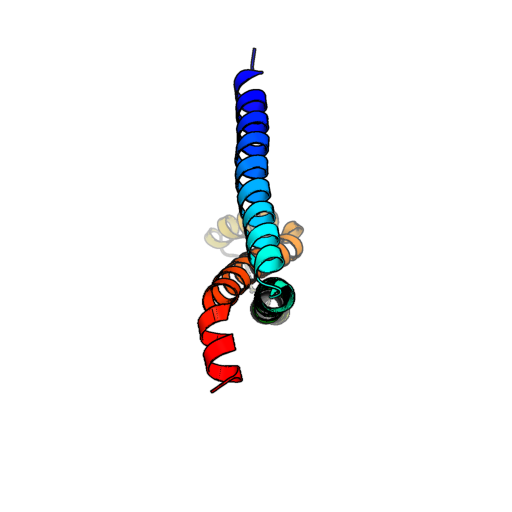1 97 ? 10.085 2.592 -18.228 1.00 82.56 97 ARG A C 1
ATOM 773 O O . ARG A 1 97 ? 10.031 1.786 -17.300 1.00 82.56 97 ARG A O 1
ATOM 780 N N . ARG A 1 98 ? 9.936 3.908 -18.026 1.00 87.44 98 ARG A N 1
ATOM 781 C CA . ARG A 1 98 ? 9.746 4.500 -16.690 1.00 87.44 98 ARG A CA 1
ATOM 782 C C . ARG A 1 98 ? 8.379 4.136 -16.118 1.00 87.44 98 ARG A C 1
ATOM 784 O O . ARG A 1 98 ? 8.286 3.800 -14.944 1.00 87.44 98 ARG A O 1
ATOM 791 N N . ARG A 1 99 ? 7.334 4.175 -16.950 1.00 91.38 99 ARG A N 1
ATOM 792 C CA . ARG A 1 99 ? 5.964 3.824 -16.549 1.00 91.38 99 ARG A CA 1
ATOM 793 C C . ARG A 1 99 ? 5.859 2.339 -16.221 1.00 91.38 99 ARG A C 1
ATOM 795 O O . ARG A 1 99 ? 5.285 2.003 -15.197 1.00 91.38 99 ARG A O 1
ATOM 802 N N . LEU A 1 100 ? 6.478 1.477 -17.028 1.00 90.25 100 LEU A N 1
ATOM 803 C CA . LEU A 1 100 ? 6.531 0.034 -16.791 1.00 90.25 100 LEU A CA 1
ATOM 804 C C . LEU A 1 100 ? 7.296 -0.306 -15.512 1.00 90.25 100 LEU A C 1
ATOM 806 O O . LEU A 1 100 ? 6.832 -1.132 -14.739 1.00 90.25 100 LEU A O 1
ATOM 810 N N . THR A 1 101 ? 8.419 0.369 -15.248 1.00 92.12 101 THR A N 1
ATOM 811 C CA . THR A 1 101 ? 9.174 0.181 -13.998 1.00 92.12 101 THR A CA 1
ATOM 812 C C . THR A 1 101 ? 8.332 0.556 -12.779 1.00 92.12 101 THR A C 1
ATOM 814 O O . THR A 1 101 ? 8.252 -0.222 -11.835 1.00 92.12 101 THR A O 1
ATOM 817 N N . ILE A 1 102 ? 7.661 1.714 -12.811 1.00 95.12 102 ILE A N 1
ATOM 818 C CA . ILE A 1 102 ? 6.784 2.152 -11.713 1.00 95.12 102 ILE A CA 1
ATOM 819 C C . ILE A 1 102 ? 5.606 1.189 -11.546 1.00 95.12 102 ILE A C 1
ATOM 821 O O . ILE A 1 102 ? 5.318 0.783 -10.427 1.00 95.12 102 ILE A O 1
ATOM 825 N N . LEU A 1 103 ? 4.950 0.800 -12.642 1.00 95.62 103 LEU A N 1
ATOM 826 C CA . LEU A 1 103 ? 3.813 -0.117 -12.615 1.00 95.62 103 LEU A CA 1
ATOM 827 C C . LEU A 1 103 ? 4.204 -1.476 -12.030 1.00 95.62 103 LEU A C 1
ATOM 829 O O . LEU A 1 103 ? 3.500 -1.996 -11.173 1.00 95.62 103 LEU A O 1
ATOM 833 N N . PHE A 1 104 ? 5.336 -2.030 -12.463 1.00 95.62 104 PHE A N 1
ATOM 834 C CA . PHE A 1 104 ? 5.822 -3.319 -11.986 1.00 95.62 104 PHE A CA 1
ATOM 835 C C . PHE A 1 104 ? 6.223 -3.257 -10.509 1.00 95.62 104 PHE A C 1
ATOM 837 O O . PHE A 1 104 ? 5.781 -4.084 -9.717 1.00 95.62 104 PHE A O 1
ATOM 844 N N . ALA A 1 105 ? 6.990 -2.238 -10.114 1.00 97.31 105 ALA A N 1
ATOM 845 C CA . ALA A 1 105 ? 7.368 -2.030 -8.720 1.00 97.31 105 ALA A CA 1
ATOM 846 C C . ALA A 1 105 ? 6.140 -1.834 -7.815 1.00 97.31 105 ALA A C 1
ATOM 848 O O . ALA A 1 105 ? 6.067 -2.432 -6.744 1.00 97.31 105 ALA A O 1
ATOM 849 N N . ALA A 1 106 ? 5.152 -1.052 -8.259 1.00 97.81 106 ALA A N 1
ATOM 850 C CA . ALA A 1 106 ? 3.904 -0.846 -7.534 1.00 97.81 106 ALA A CA 1
ATOM 851 C C . ALA A 1 106 ? 3.074 -2.131 -7.439 1.00 97.81 106 ALA A C 1
ATOM 853 O O . ALA A 1 106 ? 2.541 -2.415 -6.375 1.00 97.81 106 ALA A O 1
ATOM 854 N N . ALA A 1 107 ? 2.990 -2.928 -8.509 1.00 98.19 107 ALA A N 1
ATOM 855 C CA . ALA A 1 107 ? 2.265 -4.196 -8.502 1.00 98.19 107 ALA A CA 1
ATOM 856 C C . ALA A 1 107 ? 2.884 -5.196 -7.518 1.00 98.19 107 ALA A C 1
ATOM 858 O O . ALA A 1 107 ? 2.174 -5.776 -6.698 1.00 98.19 107 ALA A O 1
ATOM 859 N N . VAL A 1 108 ? 4.210 -5.363 -7.545 1.00 98.06 108 VAL A N 1
ATOM 860 C CA . VAL A 1 108 ? 4.887 -6.269 -6.608 1.00 98.06 108 VAL A CA 1
ATOM 861 C C . VAL A 1 108 ? 4.819 -5.731 -5.178 1.00 98.06 108 VAL A C 1
ATOM 863 O O . VAL A 1 108 ? 4.535 -6.493 -4.258 1.00 98.06 108 VAL A O 1
ATOM 866 N N . GLY A 1 109 ? 5.002 -4.423 -4.984 1.00 98.38 109 GLY A N 1
ATOM 867 C CA . GLY A 1 109 ? 4.824 -3.780 -3.683 1.00 98.38 109 GLY A CA 1
ATOM 868 C C . GLY A 1 109 ? 3.412 -3.958 -3.128 1.00 98.38 109 GLY A C 1
ATOM 869 O O . GLY A 1 109 ? 3.248 -4.310 -1.966 1.00 98.38 109 GLY A O 1
ATOM 870 N N . PHE A 1 110 ? 2.387 -3.809 -3.963 1.00 98.44 110 PHE A N 1
ATOM 871 C CA . PHE A 1 110 ? 0.995 -4.036 -3.582 1.00 98.44 110 PHE A CA 1
ATOM 872 C C . PHE A 1 110 ? 0.766 -5.471 -3.092 1.00 98.44 110 PHE A C 1
ATOM 874 O O . PHE A 1 110 ? 0.170 -5.664 -2.035 1.00 98.44 110 PHE A O 1
ATOM 881 N N . ILE A 1 111 ? 1.294 -6.469 -3.808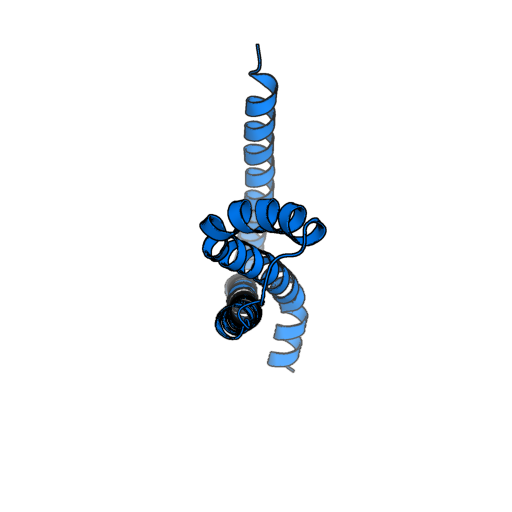 1.00 98.44 111 ILE A N 1
ATOM 882 C CA . ILE A 1 111 ? 1.202 -7.880 -3.403 1.00 98.44 111 ILE A CA 1
ATOM 883 C C . ILE A 1 111 ? 1.913 -8.104 -2.064 1.00 98.44 111 ILE A C 1
ATOM 885 O O . ILE A 1 111 ? 1.319 -8.671 -1.151 1.00 98.44 111 ILE A O 1
ATOM 889 N N . ALA A 1 112 ? 3.145 -7.611 -1.912 1.00 98.19 112 ALA A N 1
ATOM 890 C CA . ALA A 1 112 ? 3.905 -7.754 -0.668 1.00 98.19 112 ALA A CA 1
ATOM 891 C C . ALA A 1 112 ? 3.187 -7.098 0.523 1.00 98.19 112 ALA A C 1
ATOM 893 O O . ALA A 1 112 ? 3.109 -7.680 1.604 1.00 98.19 112 ALA A O 1
ATOM 894 N N . GLY A 1 113 ? 2.630 -5.903 0.311 1.00 98.06 113 GLY A N 1
ATOM 895 C CA . GLY A 1 113 ? 1.828 -5.199 1.303 1.00 98.06 113 GLY A CA 1
ATOM 896 C C . GLY A 1 113 ? 0.578 -5.985 1.692 1.00 98.06 113 GLY A C 1
ATOM 897 O O . GLY A 1 113 ? 0.294 -6.107 2.881 1.00 98.06 113 GLY A O 1
ATOM 898 N N . LEU A 1 114 ? -0.154 -6.554 0.726 1.00 98.12 114 LEU A N 1
ATOM 899 C CA . LEU A 1 114 ? -1.329 -7.389 1.004 1.00 98.12 114 LEU A CA 1
ATOM 900 C C . LEU A 1 114 ? -0.966 -8.626 1.828 1.00 98.12 114 LEU A C 1
ATOM 902 O O . LEU A 1 114 ? -1.639 -8.909 2.819 1.00 98.12 114 LEU A O 1
ATOM 906 N N . THR A 1 115 ? 0.108 -9.329 1.458 1.00 97.88 115 THR A N 1
ATOM 907 C CA . THR A 1 115 ? 0.590 -10.500 2.203 1.00 97.88 115 THR A CA 1
ATOM 908 C C . THR A 1 115 ? 0.962 -10.123 3.634 1.00 97.88 115 THR A C 1
ATOM 910 O O . THR A 1 115 ? 0.482 -10.752 4.572 1.00 97.88 115 THR A O 1
ATOM 913 N N . ALA A 1 116 ? 1.741 -9.055 3.825 1.00 97.50 116 ALA A N 1
ATOM 914 C CA . ALA A 1 116 ? 2.126 -8.596 5.159 1.00 97.50 116 ALA A CA 1
ATOM 915 C C . ALA A 1 116 ? 0.917 -8.144 5.992 1.00 97.50 116 ALA A C 1
ATOM 917 O O . ALA A 1 116 ? 0.827 -8.451 7.175 1.00 97.50 116 ALA A O 1
ATOM 918 N N . SER A 1 117 ? -0.041 -7.448 5.379 1.00 97.62 117 SER A N 1
ATOM 919 C CA . SER A 1 117 ? -1.274 -7.019 6.047 1.00 97.62 117 SER A CA 1
ATOM 920 C C . SER A 1 117 ? -2.118 -8.198 6.543 1.00 97.62 117 SER A C 1
ATOM 922 O O . SER A 1 117 ? -2.797 -8.080 7.563 1.00 97.62 117 SER A O 1
ATOM 924 N N . GLY A 1 118 ? -2.059 -9.348 5.862 1.00 95.88 118 GLY A N 1
ATOM 925 C CA . GLY A 1 118 ? -2.690 -10.595 6.302 1.00 95.88 118 GLY A CA 1
ATOM 926 C C . GLY A 1 118 ? -2.112 -11.148 7.610 1.00 95.88 118 GLY A C 1
ATOM 927 O O . GLY A 1 118 ? -2.857 -11.704 8.412 1.00 95.88 118 GLY A O 1
ATOM 928 N N . GLU A 1 119 ? -0.830 -10.892 7.877 1.00 97.12 119 GLU A N 1
ATOM 929 C CA . GLU A 1 119 ? -0.077 -11.393 9.040 1.00 97.12 119 GLU A CA 1
ATOM 930 C C . GLU A 1 119 ? -0.153 -10.483 10.282 1.00 97.12 119 GLU A C 1
ATOM 932 O O . GLU A 1 119 ? 0.613 -10.631 11.238 1.00 97.12 119 GLU A O 1
ATOM 937 N N . TRP A 1 120 ? -1.089 -9.532 10.307 1.00 96.56 120 TRP A N 1
ATOM 938 C CA . TRP A 1 120 ? -1.294 -8.611 11.434 1.00 96.56 120 TRP A CA 1
ATOM 939 C C . TRP A 1 120 ? -1.506 -9.325 12.778 1.00 96.56 120 TRP A C 1
ATOM 941 O O . TRP A 1 120 ? -1.040 -8.834 13.805 1.00 96.56 120 TRP A O 1
ATOM 951 N N . GLY A 1 121 ? -2.181 -10.481 12.783 1.00 95.12 121 GLY A N 1
ATOM 952 C CA . GLY A 1 121 ? -2.421 -11.269 13.993 1.00 95.12 121 GLY A CA 1
ATOM 953 C C . GLY A 1 121 ? -1.116 -11.805 14.576 1.00 95.12 121 GLY A C 1
ATOM 954 O O . GLY A 1 121 ? -0.821 -11.567 15.744 1.00 95.12 121 GLY A O 1
ATOM 955 N N . THR A 1 122 ? -0.293 -12.439 13.737 1.00 96.62 122 THR A N 1
ATOM 956 C CA . THR A 1 122 ? 1.050 -12.922 14.089 1.00 96.62 122 THR A CA 1
ATOM 957 C C . THR A 1 122 ? 1.925 -11.786 14.623 1.00 96.62 122 THR A C 1
ATOM 959 O O . THR A 1 122 ? 2.582 -11.932 15.654 1.00 96.62 122 THR A O 1
ATOM 962 N N . TYR A 1 123 ? 1.886 -10.621 13.971 1.00 96.25 123 TYR A N 1
ATOM 963 C CA . TYR A 1 123 ? 2.630 -9.440 14.409 1.00 96.25 123 TYR A CA 1
ATOM 964 C C . TYR A 1 123 ? 2.181 -8.920 15.780 1.00 96.25 123 TYR A C 1
ATOM 966 O O . TYR A 1 123 ? 3.023 -8.621 16.625 1.00 96.25 123 TYR A O 1
ATOM 974 N N . LEU A 1 124 ? 0.870 -8.805 16.020 1.00 96.25 124 LEU A N 1
ATOM 975 C CA . LEU A 1 124 ? 0.354 -8.354 17.314 1.00 96.25 124 LEU A CA 1
ATOM 976 C C . LEU A 1 124 ? 0.645 -9.359 18.428 1.00 96.25 124 LEU A C 1
ATOM 978 O O . LEU A 1 124 ? 0.921 -8.934 19.545 1.00 96.25 124 LEU A O 1
ATOM 982 N N . LEU A 1 125 ? 0.620 -10.662 18.141 1.00 96.81 125 LEU A N 1
ATOM 983 C CA . LEU A 1 125 ? 1.022 -11.684 19.106 1.00 96.81 125 LEU A CA 1
ATOM 984 C C . LEU A 1 125 ? 2.499 -11.538 19.483 1.00 96.81 125 LEU A C 1
ATOM 986 O O . LEU A 1 125 ? 2.808 -11.519 20.664 1.00 96.81 125 LEU A O 1
ATOM 990 N N . TRP A 1 126 ? 3.388 -11.355 18.503 1.00 96.50 126 TRP A N 1
ATOM 991 C CA . TRP A 1 126 ? 4.817 -11.122 18.748 1.00 96.50 126 TRP A CA 1
ATOM 992 C C . TRP A 1 126 ? 5.098 -9.808 19.491 1.00 96.50 126 TRP A C 1
ATOM 994 O O . TRP A 1 126 ? 5.959 -9.754 20.359 1.00 96.50 126 TRP A O 1
ATOM 1004 N N . ARG A 1 127 ? 4.388 -8.725 19.160 1.00 95.94 127 ARG A N 1
ATOM 1005 C CA . ARG A 1 127 ? 4.587 -7.425 19.821 1.00 95.94 127 ARG A CA 1
ATOM 1006 C C . ARG A 1 127 ? 4.168 -7.461 21.297 1.00 95.94 127 ARG A C 1
ATOM 1008 O O . ARG A 1 127 ? 4.721 -6.706 22.090 1.00 95.94 127 ARG A O 1
ATOM 1015 N N . ASN A 1 128 ? 3.164 -8.271 21.628 1.00 93.19 128 ASN A N 1
ATOM 1016 C CA . ASN A 1 128 ? 2.553 -8.324 22.958 1.00 93.19 128 ASN A CA 1
ATOM 1017 C C . ASN A 1 128 ? 2.931 -9.586 23.759 1.00 93.19 128 ASN A C 1
ATOM 1019 O O . ASN A 1 128 ? 2.339 -9.811 24.815 1.00 93.19 128 ASN A O 1
ATOM 1023 N N . SER A 1 129 ? 3.854 -10.413 23.254 1.00 81.25 129 SER A N 1
ATOM 1024 C CA . SER A 1 129 ? 4.453 -11.543 23.982 1.00 81.25 129 SER A CA 1
ATOM 1025 C C . SER A 1 129 ? 5.583 -11.076 24.885 1.00 81.25 129 SER A C 1
ATOM 1027 O O . SER A 1 129 ? 5.638 -11.545 26.039 1.00 81.25 129 SER A O 1
#

Foldseek 3Di:
DPVVVVVVVVVCCVVVVVVVVCVLVVVCVVCVVVVNNVVSVLLVVLLVCLLCVQLVVQLCVQLVVLVVVVVPDDDDPDDDPVVVVVVVVVVVCVVCSNVVSNVVSNVVSNVRSNVRSVCSVVVVVVVVD

pLDDT: mean 90.73, std 10.76, range [57.0, 98.5]

Sequence (129 aa):
RSVLIPTIIVLAILVGGFVVFTGYYTDWLWYQSVDKTEVFTTSILTRLVMFAGFGTLMALFIGGAMWIAWRTRPTMASLTPEQASLERYRVAIDPYRRRLTILFAAAVGFIAGLTASGEWGTYL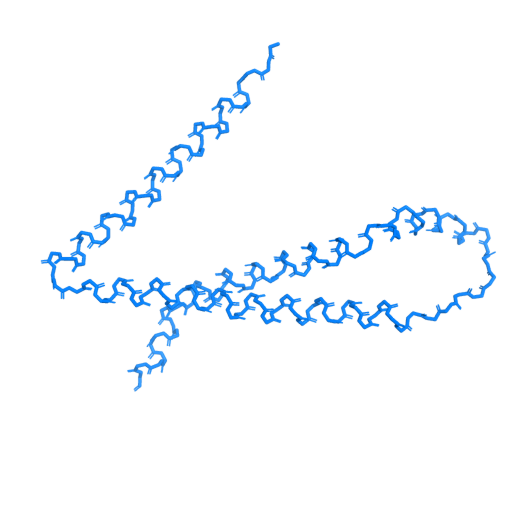LWRNS

Radius of gyration: 23.21 Å; chains: 1; bounding box: 55×18×64 Å

Secondary structure (DSSP, 8-state):
---HHHHHHHHHHHHHHHHHHHHHHHHHHHHHHTT-HHHHHHHHHHHHHHHHHHHHHHHHHHHHHHHHHHHTPPPPPS--TTHHHHHHHHHHHGGGHHHHHHHHHHHHHHHHHHHHHHTHHHHHHHHT-